Protein AF-A0A536JSD1-F1 (afdb_monomer_lite)

pLDDT: mean 94.55, std 7.72, range [54.34, 98.44]

Sequence (51 aa):
TIAGLGKTFFEIALIPHTAERTTLGALAPGDLVNVETDVVAKYVERLVKKA

Radius of gyration: 14.73 Å; chains: 1; bounding box: 35×23×31 Å

Secondary structure (DSSP, 8-state):
-EEEE-SS-EEE---HHHHHHSGGGG--TT--------HHHHHHHHHHTT-

Structure (mmCIF, N/CA/C/O backbone):
data_AF-A0A536JSD1-F1
#
_entry.id   AF-A0A536JSD1-F1
#
loop_
_atom_site.group_PDB
_atom_site.id
_atom_site.type_symbol
_atom_site.label_atom_id
_atom_site.label_alt_id
_atom_site.label_comp_id
_atom_site.label_asym_id
_atom_site.label_entity_id
_atom_site.label_seq_id
_atom_site.pdbx_PDB_ins_code
_atom_site.Cartn_x
_atom_site.Cartn_y
_atom_site.Cartn_z
_atom_site.occupancy
_atom_site.B_iso_or_equiv
_ato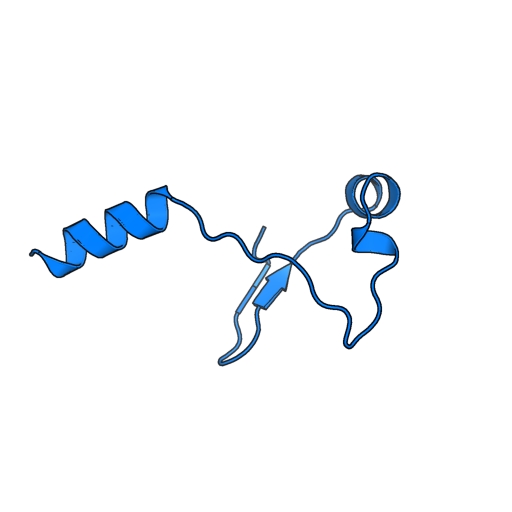m_site.auth_seq_id
_atom_site.auth_comp_id
_atom_site.auth_asym_id
_atom_site.auth_atom_id
_atom_site.pdbx_PDB_model_num
ATOM 1 N N . THR A 1 1 ? 0.058 6.676 -0.022 1.00 93.81 1 THR A N 1
ATOM 2 C CA . THR A 1 1 ? -1.214 7.419 0.107 1.00 93.81 1 THR A CA 1
ATOM 3 C C . THR A 1 1 ? -2.312 6.659 -0.591 1.00 93.81 1 THR A C 1
ATOM 5 O O . THR A 1 1 ? -2.040 6.122 -1.660 1.00 93.81 1 THR A O 1
ATOM 8 N N . ILE A 1 2 ? -3.510 6.606 -0.005 1.00 95.88 2 ILE A N 1
ATOM 9 C CA . ILE A 1 2 ? -4.692 6.064 -0.686 1.00 95.88 2 ILE A CA 1
ATOM 10 C C . ILE A 1 2 ? -5.075 7.024 -1.813 1.00 95.88 2 ILE A C 1
ATOM 12 O O . ILE A 1 2 ? -5.358 8.191 -1.554 1.00 95.88 2 ILE A O 1
ATOM 16 N N . ALA A 1 3 ? -5.018 6.542 -3.050 1.00 97.50 3 ALA A N 1
ATOM 17 C CA . ALA A 1 3 ? -5.341 7.310 -4.251 1.00 97.50 3 ALA A CA 1
ATOM 18 C C . ALA A 1 3 ? -6.797 7.102 -4.696 1.00 97.50 3 ALA A C 1
ATOM 20 O O . ALA A 1 3 ? -7.389 7.997 -5.293 1.00 97.50 3 ALA A O 1
ATOM 21 N N . GLY A 1 4 ? -7.382 5.950 -4.360 1.00 98.19 4 GLY A N 1
ATOM 22 C CA . GLY A 1 4 ? -8.739 5.574 -4.739 1.00 98.19 4 GLY A CA 1
ATOM 23 C C . GLY A 1 4 ? -9.314 4.510 -3.807 1.00 98.19 4 GLY A C 1
ATOM 24 O O . GLY A 1 4 ? -8.573 3.775 -3.148 1.00 98.19 4 GLY A O 1
ATOM 25 N N . LEU A 1 5 ? -10.644 4.445 -3.742 1.00 97.81 5 LEU A N 1
ATOM 26 C CA . LEU A 1 5 ? -11.387 3.479 -2.935 1.00 97.81 5 LEU A CA 1
ATOM 27 C C . LEU A 1 5 ? -12.483 2.827 -3.774 1.00 97.81 5 LEU A C 1
ATOM 29 O O . LEU A 1 5 ? -13.288 3.507 -4.407 1.00 97.81 5 LEU A O 1
ATOM 33 N N . GLY A 1 6 ? -12.537 1.502 -3.718 1.00 97.94 6 GLY A N 1
ATOM 34 C CA . GLY A 1 6 ? -13.655 0.696 -4.179 1.00 97.94 6 GLY A CA 1
ATOM 35 C C . GLY A 1 6 ? -14.344 -0.004 -3.011 1.00 97.94 6 GLY A C 1
ATOM 36 O O . GLY A 1 6 ? -13.927 0.084 -1.859 1.00 97.94 6 GLY A O 1
ATOM 37 N N . LYS A 1 7 ? -15.408 -0.756 -3.307 1.00 97.31 7 LYS A N 1
ATOM 38 C CA . LYS A 1 7 ? -16.174 -1.476 -2.274 1.00 97.31 7 LYS A CA 1
ATOM 39 C C . LYS A 1 7 ? -15.341 -2.534 -1.534 1.00 97.31 7 LYS A C 1
ATOM 41 O O . LYS A 1 7 ? -15.595 -2.800 -0.365 1.00 97.31 7 LYS A O 1
ATOM 46 N N . THR A 1 8 ? -14.384 -3.152 -2.222 1.00 97.06 8 THR A N 1
ATOM 47 C CA . THR A 1 8 ? -13.577 -4.277 -1.712 1.00 97.06 8 THR A CA 1
ATOM 48 C C . THR A 1 8 ? -12.081 -4.111 -1.978 1.00 97.06 8 THR A C 1
ATOM 50 O O . THR A 1 8 ? -11.321 -5.050 -1.768 1.00 97.06 8 THR A O 1
ATOM 53 N N . PHE A 1 9 ? -11.651 -2.948 -2.470 1.00 96.75 9 PHE A N 1
ATOM 54 C CA . PHE A 1 9 ? -10.253 -2.671 -2.790 1.00 96.75 9 PHE A CA 1
ATOM 55 C C . PHE A 1 9 ? -9.924 -1.202 -2.536 1.00 96.75 9 PHE A C 1
ATOM 57 O O . PHE A 1 9 ? -10.814 -0.356 -2.439 1.00 96.75 9 PHE A O 1
ATOM 64 N N . PHE A 1 10 ? -8.636 -0.901 -2.460 1.00 97.62 10 PHE A N 1
ATOM 65 C CA . PHE A 1 10 ? -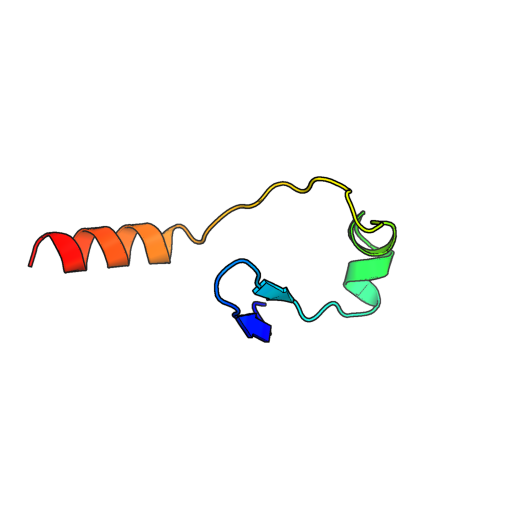8.116 0.457 -2.460 1.00 97.62 10 PHE A CA 1
ATOM 66 C C . PHE A 1 10 ? -6.908 0.530 -3.386 1.00 97.62 10 PHE A C 1
ATOM 68 O O . PHE A 1 10 ? -6.253 -0.476 -3.654 1.00 97.62 10 PHE A O 1
ATOM 75 N N . GLU A 1 11 ? -6.614 1.733 -3.857 1.00 97.75 11 GLU A N 1
ATOM 76 C CA . GLU A 1 11 ? -5.488 2.006 -4.742 1.00 97.75 11 GLU A CA 1
ATOM 7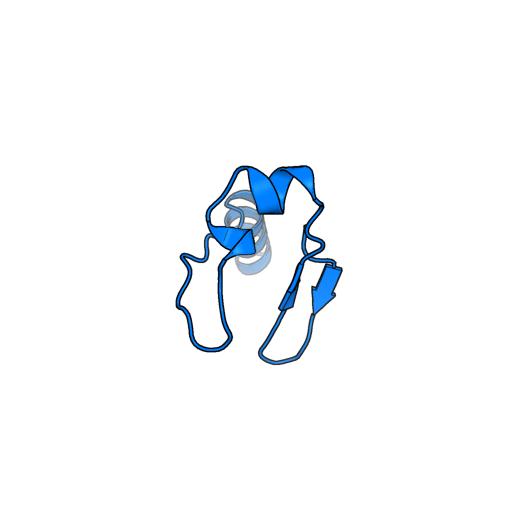7 C C . GLU A 1 11 ? -4.459 2.871 -4.025 1.00 97.75 11 GLU A C 1
ATOM 79 O O . GLU A 1 11 ? -4.800 3.717 -3.191 1.00 97.75 11 GLU A O 1
ATOM 84 N N . ILE A 1 12 ? -3.190 2.687 -4.377 1.00 96.94 12 ILE A N 1
ATOM 85 C CA . ILE A 1 12 ? -2.091 3.515 -3.890 1.00 96.94 12 ILE A CA 1
ATOM 86 C C . ILE A 1 12 ? -1.364 4.168 -5.059 1.00 96.94 12 ILE A C 1
ATOM 88 O O . ILE A 1 12 ? -1.194 3.568 -6.116 1.00 96.94 12 ILE A O 1
ATOM 92 N N . ALA A 1 13 ? -0.881 5.387 -4.843 1.00 96.44 13 ALA A N 1
ATOM 93 C CA . ALA A 1 13 ? 0.114 5.980 -5.724 1.00 96.44 13 ALA A CA 1
ATOM 94 C C . ALA A 1 13 ? 1.508 5.521 -5.275 1.00 96.44 13 ALA A C 1
ATOM 96 O O . ALA A 1 13 ? 1.914 5.804 -4.143 1.00 96.44 13 ALA A O 1
ATOM 97 N N . LEU A 1 14 ? 2.227 4.820 -6.153 1.00 96.69 14 LEU A N 1
ATOM 98 C CA . LEU A 1 14 ? 3.593 4.359 -5.914 1.00 96.69 14 LEU A CA 1
ATOM 99 C C . LEU A 1 14 ? 4.556 5.113 -6.835 1.00 96.69 14 LEU A C 1
ATOM 101 O O . LEU A 1 14 ? 4.448 5.035 -8.055 1.00 96.69 14 LEU A O 1
ATOM 105 N N . ILE A 1 15 ? 5.491 5.857 -6.246 1.00 97.88 15 ILE A N 1
ATOM 106 C CA . ILE A 1 15 ? 6.528 6.578 -6.995 1.00 97.88 15 ILE A CA 1
ATOM 107 C C . ILE A 1 15 ? 7.744 5.672 -7.263 1.00 97.88 15 ILE A C 1
ATOM 109 O O . ILE A 1 15 ? 7.976 4.745 -6.478 1.00 97.88 15 ILE A O 1
ATOM 113 N N . PRO A 1 16 ? 8.573 5.961 -8.289 1.00 98.06 16 PRO A N 1
ATOM 114 C CA . PRO A 1 16 ? 9.715 5.117 -8.658 1.00 98.06 16 PRO A CA 1
ATOM 115 C C . PRO A 1 16 ? 10.669 4.827 -7.498 1.00 98.06 16 PRO A C 1
ATOM 117 O O . PRO A 1 16 ? 10.986 3.674 -7.229 1.00 98.06 16 PRO A O 1
ATOM 120 N N . HIS A 1 17 ? 11.030 5.853 -6.721 1.00 98.38 17 HIS A N 1
ATOM 121 C CA . HIS A 1 17 ? 11.937 5.681 -5.586 1.00 98.38 17 HIS A CA 1
ATOM 122 C C . HIS A 1 17 ? 11.415 4.662 -4.559 1.00 98.38 17 HIS A C 1
ATOM 124 O O . HIS A 1 17 ? 12.176 3.840 -4.063 1.00 98.38 17 HIS A O 1
ATOM 130 N N . THR A 1 18 ? 10.116 4.674 -4.242 1.00 97.88 18 THR A N 1
ATOM 131 C CA . THR A 1 18 ? 9.531 3.709 -3.298 1.00 97.88 18 THR A CA 1
ATOM 132 C C . THR A 1 18 ? 9.455 2.311 -3.904 1.00 97.88 18 THR A C 1
ATOM 134 O O . THR A 1 18 ? 9.732 1.341 -3.202 1.00 97.88 18 THR A O 1
ATOM 137 N N . ALA A 1 19 ? 9.116 2.197 -5.192 1.00 97.56 19 ALA A N 1
ATOM 138 C CA . ALA A 1 19 ? 9.099 0.914 -5.893 1.00 97.56 19 ALA A CA 1
ATOM 139 C C . ALA A 1 19 ? 10.489 0.253 -5.916 1.00 97.56 19 ALA A C 1
ATOM 141 O O . ALA A 1 19 ? 10.594 -0.942 -5.673 1.00 97.56 19 ALA A O 1
ATOM 142 N N . GLU A 1 20 ? 11.547 1.036 -6.141 1.00 98.38 20 GLU A N 1
ATOM 143 C CA . GLU A 1 20 ? 12.937 0.562 -6.203 1.00 98.38 20 GLU A CA 1
ATOM 144 C C . GLU A 1 20 ? 13.543 0.262 -4.825 1.00 98.38 20 GLU A C 1
ATOM 146 O O . GLU A 1 20 ? 14.402 -0.607 -4.688 1.00 98.38 20 GLU A O 1
ATOM 151 N N . ARG A 1 21 ? 13.141 1.006 -3.787 1.00 98.44 21 ARG A N 1
ATOM 152 C CA . ARG A 1 21 ? 13.744 0.926 -2.443 1.00 98.44 21 ARG A CA 1
ATOM 153 C C . ARG A 1 21 ? 12.997 0.009 -1.479 1.00 98.44 21 ARG A C 1
ATOM 155 O O . ARG A 1 21 ? 13.425 -0.128 -0.334 1.00 98.44 21 ARG A O 1
ATOM 162 N N . THR A 1 22 ? 11.893 -0.595 -1.907 1.00 98.00 22 THR A N 1
ATOM 163 C CA . THR A 1 22 ? 11.075 -1.501 -1.089 1.00 98.00 22 THR A CA 1
ATOM 164 C C . THR A 1 22 ? 10.730 -2.765 -1.870 1.00 98.00 22 THR A C 1
ATOM 166 O O . THR A 1 22 ? 11.008 -2.871 -3.059 1.00 98.00 22 THR A O 1
ATOM 169 N N . THR A 1 23 ? 10.090 -3.735 -1.219 1.00 97.75 23 THR A N 1
ATOM 170 C CA . THR A 1 23 ? 9.619 -4.957 -1.888 1.00 97.75 23 THR A CA 1
ATOM 171 C C . THR A 1 23 ? 8.379 -4.732 -2.757 1.00 97.75 23 THR A C 1
ATOM 173 O O . THR A 1 23 ? 8.020 -5.611 -3.533 1.00 97.75 2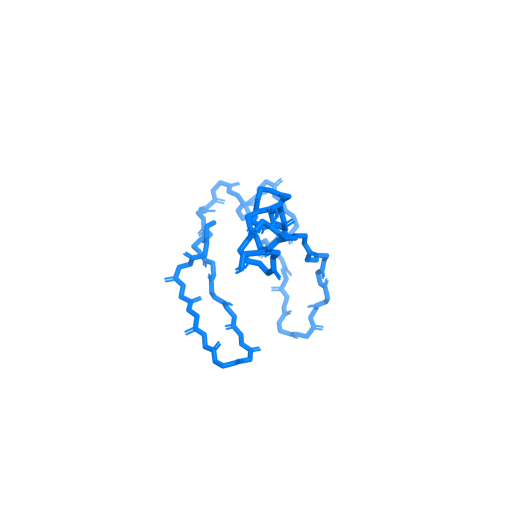3 THR A O 1
ATOM 176 N N . LEU A 1 24 ? 7.731 -3.562 -2.665 1.00 97.25 24 LEU A N 1
ATOM 177 C CA . LEU A 1 24 ? 6.461 -3.291 -3.344 1.00 97.25 24 LEU A CA 1
ATOM 178 C C . LEU A 1 24 ? 6.576 -3.303 -4.872 1.00 97.25 24 LEU A C 1
ATOM 180 O O . LEU A 1 24 ? 5.618 -3.673 -5.540 1.00 97.25 24 LEU A O 1
ATOM 184 N N . GLY A 1 25 ? 7.731 -2.920 -5.430 1.00 96.62 25 GLY A N 1
ATOM 185 C CA . GLY A 1 25 ? 7.943 -2.900 -6.880 1.00 96.62 25 GLY A CA 1
ATOM 186 C C . GLY A 1 25 ? 8.018 -4.285 -7.532 1.00 96.62 25 GLY A C 1
ATOM 187 O O . GLY A 1 25 ? 7.914 -4.378 -8.750 1.00 96.62 25 GLY A O 1
ATOM 188 N N . ALA A 1 26 ? 8.192 -5.348 -6.739 1.00 97.56 26 ALA A N 1
ATOM 189 C CA . ALA A 1 26 ? 8.324 -6.723 -7.222 1.00 97.56 26 ALA A CA 1
ATOM 190 C C . ALA A 1 26 ? 7.062 -7.578 -7.007 1.00 97.56 26 ALA A C 1
ATOM 192 O O . ALA A 1 26 ? 7.065 -8.750 -7.376 1.00 97.56 26 ALA A O 1
ATOM 193 N N . LEU A 1 27 ? 6.010 -7.019 -6.399 1.00 97.81 27 LEU A N 1
ATOM 194 C CA . LEU A 1 27 ? 4.775 -7.749 -6.119 1.00 97.81 27 LEU A CA 1
ATOM 195 C C . LEU A 1 27 ? 4.007 -8.065 -7.405 1.00 97.81 27 LEU A C 1
ATOM 197 O O . LEU A 1 27 ? 3.881 -7.228 -8.301 1.00 97.81 27 LEU A O 1
ATOM 201 N N . ALA A 1 28 ? 3.425 -9.256 -7.449 1.00 97.38 28 ALA A N 1
ATOM 202 C CA . ALA A 1 28 ? 2.518 -9.715 -8.484 1.00 97.38 28 ALA A CA 1
ATOM 203 C C . ALA A 1 28 ? 1.081 -9.857 -7.942 1.00 97.38 28 ALA A C 1
ATOM 205 O O . ALA A 1 28 ? 0.864 -9.987 -6.733 1.00 97.38 28 ALA A O 1
ATOM 206 N N . PRO A 1 29 ? 0.059 -9.855 -8.819 1.00 97.56 29 PRO A N 1
ATOM 207 C CA . PRO A 1 29 ? -1.305 -10.164 -8.409 1.00 97.56 29 PRO A CA 1
ATOM 208 C C . PRO A 1 29 ? -1.390 -11.511 -7.677 1.00 97.56 29 PRO A C 1
ATOM 210 O O . PRO A 1 29 ? -0.973 -12.538 -8.206 1.00 97.56 29 PRO A O 1
ATOM 213 N N . GLY A 1 30 ? -1.969 -11.496 -6.474 1.00 97.19 30 GLY A N 1
ATOM 214 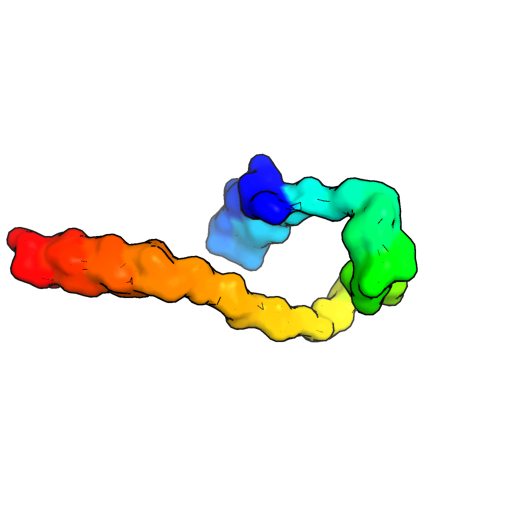C CA . GLY A 1 30 ? -2.075 -12.665 -5.596 1.00 97.19 30 GLY A CA 1
ATOM 215 C C . GLY A 1 30 ? -1.078 -12.669 -4.436 1.00 97.19 30 GLY A C 1
ATOM 216 O O . GLY A 1 30 ? -1.318 -13.374 -3.455 1.00 97.19 30 GLY A O 1
ATOM 217 N N . ASP A 1 31 ? -0.024 -11.851 -4.495 1.00 97.94 31 ASP A N 1
ATOM 218 C CA . ASP A 1 31 ? 0.907 -11.710 -3.381 1.00 97.94 31 ASP A CA 1
ATOM 219 C C . ASP A 1 31 ? 0.224 -11.063 -2.174 1.00 97.94 31 ASP A C 1
ATOM 221 O O . ASP A 1 31 ? -0.552 -10.108 -2.286 1.00 97.94 31 ASP A O 1
ATOM 225 N N . LEU A 1 32 ? 0.534 -11.588 -0.990 1.00 97.88 32 LEU A N 1
ATOM 226 C CA . LEU A 1 32 ? 0.033 -11.044 0.263 1.00 97.88 32 LEU A CA 1
ATOM 227 C C . LEU A 1 32 ? 0.950 -9.938 0.772 1.00 97.88 32 LEU A C 1
ATOM 229 O O . LEU A 1 32 ? 2.176 -10.017 0.689 1.00 97.88 32 LEU A O 1
ATOM 233 N N . VAL A 1 33 ? 0.334 -8.926 1.373 1.00 97.19 33 VAL A N 1
ATOM 234 C CA . VAL A 1 33 ? 1.027 -7.817 2.024 1.00 97.19 33 VAL A CA 1
ATOM 235 C C . VAL A 1 33 ? 0.481 -7.611 3.425 1.00 97.19 33 VAL A C 1
ATOM 237 O O . VAL A 1 33 ? -0.679 -7.910 3.717 1.00 97.19 33 VAL A O 1
ATOM 240 N N . ASN A 1 34 ? 1.314 -7.046 4.290 1.00 97.38 34 ASN A N 1
ATOM 241 C CA . ASN A 1 34 ? 0.853 -6.565 5.581 1.00 97.38 34 ASN A CA 1
ATOM 242 C C . ASN A 1 34 ? 0.049 -5.278 5.376 1.00 97.38 34 ASN A C 1
ATOM 244 O O . ASN A 1 34 ? 0.513 -4.353 4.708 1.00 97.38 34 ASN A O 1
ATOM 248 N N . VAL A 1 35 ? -1.142 -5.212 5.968 1.00 95.19 35 VAL A N 1
ATOM 249 C CA . VAL A 1 35 ? -1.992 -4.019 5.941 1.00 95.19 35 VAL A CA 1
ATOM 250 C C . VAL A 1 35 ? -2.068 -3.452 7.348 1.00 95.19 35 VAL A C 1
ATOM 252 O O . VAL A 1 35 ? -2.618 -4.077 8.254 1.00 95.19 35 VAL A O 1
ATOM 255 N N . GLU A 1 36 ? -1.534 -2.250 7.522 1.00 95.50 36 GLU A N 1
ATOM 256 C CA . GLU A 1 36 ? -1.625 -1.500 8.767 1.00 95.50 36 GLU A CA 1
ATOM 257 C C . GLU A 1 36 ? -2.465 -0.239 8.552 1.00 95.50 36 GLU A C 1
ATOM 259 O O . GLU A 1 36 ? -2.221 0.556 7.646 1.00 95.50 36 GLU A O 1
ATOM 264 N N . THR A 1 37 ? -3.491 -0.069 9.382 1.00 92.75 37 THR A N 1
ATOM 265 C CA . THR A 1 37 ? -4.372 1.107 9.369 1.00 92.75 37 THR A CA 1
ATOM 266 C C . THR A 1 37 ? -3.856 2.181 10.318 1.00 92.75 37 THR A C 1
ATOM 268 O O . THR A 1 37 ? -3.396 1.845 11.412 1.00 92.75 37 THR A O 1
ATOM 271 N N . ASP A 1 38 ? -4.075 3.449 9.975 1.00 94.50 38 ASP A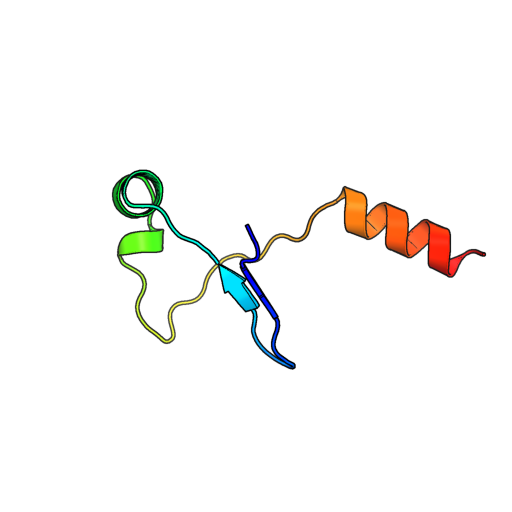 N 1
ATOM 272 C CA . ASP A 1 38 ? -3.687 4.590 10.805 1.00 94.50 38 ASP A CA 1
ATOM 273 C C . ASP A 1 38 ? -4.291 4.521 12.221 1.00 94.50 38 ASP A C 1
ATOM 275 O O . ASP A 1 38 ? -5.494 4.316 12.423 1.00 94.50 38 ASP A O 1
ATOM 279 N N . VAL A 1 39 ? -3.436 4.701 13.223 1.00 94.44 39 VAL A N 1
ATOM 280 C CA . VAL A 1 39 ? -3.814 4.691 14.635 1.00 94.44 39 VAL A CA 1
ATOM 281 C C . VAL A 1 39 ? -4.715 5.884 14.985 1.00 94.44 39 VAL A C 1
ATOM 283 O O . VAL A 1 39 ? -5.658 5.731 15.762 1.00 94.44 39 VAL A O 1
ATOM 286 N N . VAL A 1 40 ? -4.492 7.054 14.383 1.00 94.88 40 VAL A N 1
ATOM 287 C CA . VAL A 1 40 ? -5.336 8.244 14.560 1.00 94.88 40 VAL A CA 1
ATOM 288 C C . VAL A 1 40 ? -6.758 7.952 14.101 1.00 94.88 40 VAL A C 1
ATOM 290 O O . VAL A 1 40 ? -7.705 8.253 14.826 1.00 94.88 40 VAL A O 1
ATOM 293 N N . ALA A 1 41 ? -6.922 7.288 12.953 1.00 91.00 41 ALA A N 1
ATOM 294 C CA . ALA A 1 41 ? -8.240 6.904 12.451 1.00 91.00 41 ALA A CA 1
ATOM 295 C C . ALA A 1 41 ? -8.980 5.979 13.435 1.00 91.00 41 ALA A C 1
ATOM 297 O O . ALA A 1 41 ? -10.167 6.188 13.690 1.00 91.00 41 ALA A O 1
ATOM 298 N N . LYS A 1 42 ? -8.283 5.021 14.068 1.00 90.06 42 LYS A N 1
ATOM 299 C CA . LYS A 1 42 ? -8.868 4.168 15.124 1.00 90.06 42 LYS A CA 1
ATOM 300 C C . LYS A 1 42 ? -9.355 4.982 16.322 1.00 90.06 42 LYS A C 1
ATOM 302 O O . LYS A 1 42 ? -10.418 4.701 16.875 1.00 90.06 42 LYS A O 1
ATOM 307 N N . TYR A 1 43 ? -8.587 5.984 16.748 1.00 93.62 43 TYR A N 1
ATOM 308 C CA . TYR A 1 43 ? -8.998 6.841 17.859 1.00 93.62 43 TYR A CA 1
ATOM 309 C C . TYR A 1 43 ? -10.191 7.723 17.495 1.00 93.62 43 TYR A C 1
ATOM 311 O O . TYR A 1 43 ? -11.128 7.810 18.288 1.00 93.62 43 TYR A O 1
ATOM 319 N N . VAL A 1 44 ? -10.196 8.319 16.300 1.00 94.50 44 VAL A N 1
ATOM 320 C CA . VAL A 1 44 ? -11.329 9.110 15.799 1.00 94.50 44 VAL A CA 1
ATOM 321 C C . VAL A 1 44 ? -12.594 8.258 15.737 1.00 94.50 44 VAL A C 1
ATOM 323 O O . VAL A 1 44 ? -13.622 8.663 16.275 1.00 94.50 44 VAL A O 1
ATOM 326 N N . GLU A 1 45 ? -12.517 7.052 15.172 1.00 92.88 45 GLU A N 1
ATOM 327 C CA . GLU A 1 45 ? -13.645 6.118 15.119 1.00 92.88 45 GLU A CA 1
ATOM 328 C C . GLU A 1 45 ? -14.208 5.833 16.521 1.00 92.88 45 GLU A C 1
ATOM 330 O O . GLU A 1 45 ? -15.417 5.907 16.743 1.00 92.88 45 GLU A O 1
ATOM 335 N N . ARG A 1 46 ? -13.332 5.571 17.499 1.00 91.81 46 ARG A N 1
ATOM 336 C CA . ARG A 1 46 ? -13.741 5.318 18.885 1.00 91.81 46 ARG A CA 1
ATOM 337 C C . ARG A 1 46 ? -14.411 6.526 19.542 1.00 91.81 46 ARG A C 1
ATOM 339 O O . ARG A 1 46 ? -15.305 6.328 20.361 1.00 91.81 46 ARG A O 1
ATOM 346 N N . LEU A 1 47 ? -13.959 7.743 19.245 1.00 93.62 47 LEU A N 1
ATOM 347 C CA . LEU A 1 47 ? -14.561 8.969 19.774 1.00 93.62 47 LEU A CA 1
ATOM 348 C C . LEU A 1 47 ? -15.950 9.199 19.175 1.00 93.62 47 LEU A C 1
ATOM 350 O O . LEU A 1 47 ? -16.890 9.440 19.925 1.00 93.62 47 LEU A O 1
ATOM 354 N N . VAL A 1 48 ? -16.093 9.041 17.856 1.00 94.44 48 VAL A N 1
ATOM 355 C CA . VAL A 1 48 ? -17.375 9.212 17.155 1.00 94.44 48 VAL A CA 1
ATOM 356 C C . VAL A 1 48 ? -18.395 8.152 17.576 1.00 94.44 48 VAL A C 1
ATOM 358 O O . VAL A 1 48 ? -19.560 8.475 17.739 1.00 94.44 48 VAL A O 1
ATOM 361 N N . LYS A 1 49 ? -17.977 6.905 17.827 1.00 82.69 49 LYS A N 1
ATOM 362 C CA . LYS A 1 49 ? -18.868 5.825 18.303 1.00 82.69 49 LYS A CA 1
ATOM 363 C C . LYS A 1 49 ? -19.371 5.987 19.743 1.00 82.69 49 LYS A C 1
ATOM 365 O O . LYS A 1 49 ? -20.257 5.245 20.155 1.00 82.69 49 LYS A O 1
ATOM 370 N N . LYS A 1 50 ? -18.741 6.853 20.541 1.00 64.06 50 LYS A N 1
ATOM 371 C CA . LYS A 1 50 ? -19.123 7.117 21.939 1.00 64.06 50 LYS A CA 1
ATOM 372 C C . LYS A 1 50 ? -20.015 8.351 22.099 1.00 64.06 50 LYS A C 1
ATOM 374 O O . LYS A 1 50 ? -20.509 8.562 23.206 1.00 64.06 50 LYS A O 1
ATOM 379 N N . ALA A 1 51 ? -20.145 9.156 21.048 1.00 54.34 51 ALA A N 1
ATOM 380 C CA . ALA A 1 51 ? -21.080 10.271 20.959 1.00 54.34 51 ALA A CA 1
ATOM 381 C C . ALA A 1 51 ? -22.432 9.773 20.431 1.00 54.34 51 ALA A C 1
ATOM 383 O O . ALA A 1 51 ? -23.453 10.361 20.844 1.00 54.34 51 ALA A O 1
#

Foldseek 3Di:
DFPADDPPDTDDDDDPVNLVVDCNVVDDPPDDDDDDDDPVVVVVVVVVVVD